Protein AF-A0A0F9P419-F1 (afdb_monomer_lite)

Foldseek 3Di:
DDDAQFKKFWCDQDPDPDDDDGRWIWGWHDWDWDDDDPPIWIFTFTCTPVNDGDTGIPVPTDMDGDD

Structure (mmCIF, N/CA/C/O backbone):
data_AF-A0A0F9P419-F1
#
_entry.id   AF-A0A0F9P419-F1
#
loop_
_atom_site.group_PDB
_atom_site.id
_atom_site.type_symbol
_atom_site.label_atom_id
_atom_site.label_alt_id
_atom_site.label_comp_id
_atom_site.label_asym_id
_atom_site.label_entity_id
_atom_site.label_seq_id
_atom_site.pdbx_PDB_ins_code
_atom_site.Cartn_x
_atom_site.Cartn_y
_atom_site.Cartn_z
_atom_site.occupancy
_atom_site.B_iso_or_equiv
_atom_site.auth_seq_id
_atom_site.auth_comp_id
_atom_site.auth_asym_id
_atom_site.auth_atom_id
_atom_site.pdbx_PDB_model_num
ATOM 1 N N . MET A 1 1 ? 9.318 -4.761 -1.558 1.00 82.00 1 MET A N 1
ATOM 2 C CA . MET A 1 1 ? 8.224 -5.225 -2.423 1.00 82.00 1 MET A CA 1
ATOM 3 C C . MET A 1 1 ? 7.063 -5.546 -1.516 1.00 82.00 1 MET A C 1
ATOM 5 O O . MET A 1 1 ? 7.274 -6.288 -0.559 1.00 82.00 1 MET A O 1
ATOM 9 N N . LEU A 1 2 ? 5.922 -4.905 -1.737 1.00 95.31 2 LEU A N 1
ATOM 10 C CA . LEU A 1 2 ? 4.729 -5.132 -0.928 1.00 95.31 2 LEU A CA 1
ATOM 11 C C . LEU A 1 2 ? 4.075 -6.443 -1.359 1.00 95.31 2 LEU A C 1
ATOM 13 O O . LEU A 1 2 ? 4.147 -6.827 -2.527 1.00 95.31 2 LEU A O 1
ATOM 17 N N . LYS A 1 3 ? 3.456 -7.156 -0.422 1.00 97.25 3 LYS A N 1
ATOM 18 C CA . LYS A 1 3 ? 2.748 -8.408 -0.714 1.00 97.25 3 LYS A CA 1
ATOM 19 C C . LYS A 1 3 ? 1.381 -8.434 -0.051 1.00 97.25 3 LYS A C 1
ATOM 21 O O . LYS A 1 3 ? 1.137 -7.781 0.959 1.00 97.25 3 LYS A O 1
ATOM 26 N N . VAL A 1 4 ? 0.496 -9.248 -0.618 1.00 98.31 4 VAL A N 1
ATOM 27 C CA . VAL A 1 4 ? -0.822 -9.526 -0.041 1.00 98.31 4 VAL A CA 1
ATOM 28 C C . VAL A 1 4 ? -0.668 -10.031 1.395 1.00 98.31 4 VAL A C 1
ATOM 30 O O . VAL A 1 4 ? 0.120 -10.939 1.666 1.00 98.31 4 VAL A O 1
ATOM 33 N N . GLY A 1 5 ? -1.433 -9.430 2.304 1.00 98.31 5 GLY A N 1
ATOM 34 C CA . GLY A 1 5 ? -1.412 -9.699 3.737 1.00 98.31 5 GLY A CA 1
ATOM 35 C C . GLY A 1 5 ? -0.509 -8.771 4.548 1.00 98.31 5 GLY A C 1
ATOM 36 O O . GLY A 1 5 ? -0.691 -8.722 5.763 1.00 98.31 5 GLY A O 1
ATOM 37 N N . ASP A 1 6 ? 0.402 -8.017 3.919 1.00 98.56 6 ASP A N 1
ATOM 38 C CA . ASP A 1 6 ? 1.224 -7.040 4.641 1.00 98.56 6 ASP A CA 1
ATOM 39 C C . ASP A 1 6 ? 0.337 -6.006 5.328 1.00 98.56 6 ASP A C 1
ATOM 41 O O . ASP A 1 6 ? -0.591 -5.444 4.730 1.00 98.56 6 ASP A O 1
ATOM 45 N N . ARG A 1 7 ? 0.674 -5.705 6.581 1.00 98.62 7 ARG A N 1
ATOM 46 C CA . ARG A 1 7 ? 0.130 -4.547 7.272 1.00 98.62 7 ARG A CA 1
ATOM 47 C C . ARG A 1 7 ? 1.043 -3.361 7.043 1.00 98.62 7 ARG A C 1
ATOM 49 O O . ARG A 1 7 ? 2.235 -3.429 7.343 1.00 98.62 7 ARG A O 1
ATOM 56 N N . ILE A 1 8 ? 0.483 -2.264 6.555 1.00 98.69 8 ILE A N 1
ATOM 57 C CA . ILE A 1 8 ? 1.257 -1.084 6.186 1.00 98.69 8 ILE A CA 1
ATOM 58 C C . ILE A 1 8 ? 0.746 0.176 6.867 1.00 98.69 8 ILE A C 1
ATOM 60 O O . ILE A 1 8 ? -0.448 0.321 7.119 1.00 98.69 8 ILE A O 1
ATOM 64 N N . GLU A 1 9 ? 1.666 1.096 7.120 1.00 98.56 9 GLU A N 1
ATOM 65 C CA . GLU A 1 9 ? 1.414 2.465 7.551 1.00 98.56 9 GLU A CA 1
ATOM 66 C C . GLU A 1 9 ? 1.753 3.424 6.401 1.00 98.56 9 GLU A C 1
ATOM 68 O O . GLU A 1 9 ? 2.832 3.333 5.804 1.00 98.56 9 GLU A O 1
ATOM 73 N N . MET A 1 10 ? 0.842 4.349 6.101 1.00 98.44 10 MET A N 1
ATOM 74 C CA . MET A 1 10 ? 1.057 5.415 5.128 1.00 98.44 10 MET A CA 1
ATOM 75 C C . MET A 1 10 ? 2.122 6.392 5.629 1.00 98.44 10 MET A C 1
ATOM 77 O O . MET A 1 10 ? 1.981 6.946 6.719 1.00 98.44 10 MET A O 1
ATOM 81 N N . VAL A 1 11 ? 3.158 6.639 4.827 1.00 98.56 11 VAL A N 1
ATOM 82 C CA . VAL A 1 11 ? 4.191 7.643 5.124 1.00 98.56 11 VAL A CA 1
ATOM 83 C C . VAL A 1 11 ? 3.955 8.901 4.294 1.00 98.56 11 VAL A C 1
ATOM 85 O O . VAL A 1 11 ? 3.869 9.986 4.864 1.00 98.56 11 VAL A O 1
ATOM 88 N N . GLU A 1 12 ? 3.815 8.766 2.973 1.00 98.19 12 GLU A N 1
ATOM 89 C CA . GLU A 1 12 ? 3.645 9.897 2.054 1.00 98.19 12 GLU A CA 1
ATOM 90 C C . GLU A 1 12 ? 2.901 9.477 0.778 1.00 98.19 12 GLU A C 1
ATOM 92 O O . GLU A 1 12 ? 3.136 8.391 0.253 1.00 98.19 12 GLU A O 1
ATOM 97 N N . MET A 1 13 ? 2.029 10.352 0.267 1.00 97.69 13 MET A N 1
ATOM 98 C CA . MET A 1 13 ? 1.2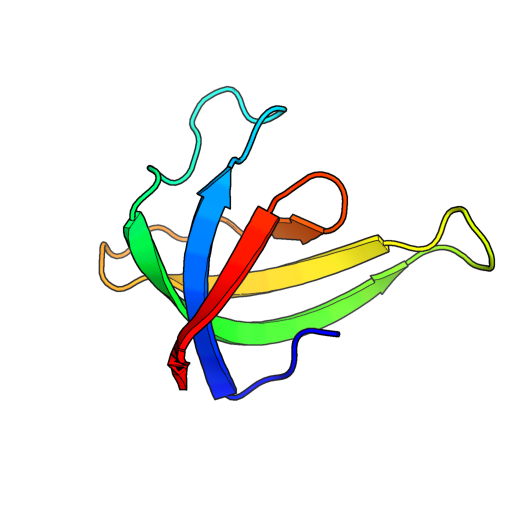64 10.138 -0.969 1.00 97.69 13 MET A CA 1
ATOM 99 C C . MET A 1 13 ? 1.264 11.440 -1.796 1.00 97.69 13 MET A C 1
ATOM 101 O O . MET A 1 13 ? 0.277 12.179 -1.816 1.00 97.69 13 MET A O 1
ATOM 105 N N . PRO A 1 14 ? 2.418 11.816 -2.377 1.00 97.44 14 PRO A N 1
ATOM 106 C CA . PRO A 1 14 ? 2.715 13.210 -2.715 1.00 97.44 14 PRO A CA 1
ATOM 107 C C . PRO A 1 14 ? 1.988 13.734 -3.959 1.00 97.44 14 PRO A C 1
ATOM 109 O O . PRO A 1 14 ? 1.925 14.947 -4.157 1.00 97.44 14 PRO A O 1
ATOM 112 N N . LEU A 1 15 ? 1.479 12.848 -4.819 1.00 96.56 15 LEU A N 1
ATOM 113 C CA . LEU A 1 15 ? 0.904 13.227 -6.116 1.00 96.56 15 LEU A CA 1
ATOM 114 C C . LEU A 1 15 ? -0.628 13.177 -6.164 1.00 96.56 15 LEU A C 1
ATOM 116 O O . LEU A 1 15 ? -1.207 13.519 -7.196 1.00 96.56 15 LEU A O 1
ATOM 120 N N . ASP A 1 16 ? -1.289 12.769 -5.080 1.00 96.12 16 ASP A N 1
ATOM 121 C CA . ASP A 1 16 ? -2.746 12.658 -5.045 1.00 96.12 16 ASP A CA 1
ATOM 122 C C . ASP A 1 16 ? -3.397 13.931 -4.462 1.00 96.12 16 ASP A C 1
ATOM 124 O O . ASP A 1 16 ? -2.966 14.413 -3.411 1.00 96.12 16 ASP A O 1
ATOM 128 N N . PRO A 1 17 ? -4.434 14.498 -5.108 1.00 95.94 17 PRO A N 1
ATOM 129 C CA . PRO A 1 17 ? -5.137 15.684 -4.614 1.00 95.94 17 PRO A CA 1
ATOM 130 C C . PRO A 1 17 ? -5.975 15.455 -3.343 1.00 95.94 17 PRO A C 1
ATOM 132 O O . PRO A 1 17 ? -6.328 16.432 -2.681 1.00 95.94 17 PRO A O 1
ATOM 135 N N . ASP A 1 18 ? -6.313 14.210 -2.999 1.00 96.44 18 ASP A N 1
ATOM 136 C CA . ASP A 1 18 ? -7.004 13.834 -1.760 1.00 96.44 18 ASP A CA 1
ATOM 137 C C . ASP A 1 18 ? -6.306 12.617 -1.127 1.00 96.44 18 ASP A C 1
ATOM 139 O O . ASP A 1 18 ? -6.798 11.486 -1.219 1.00 96.44 18 ASP A O 1
ATOM 143 N N . PRO A 1 19 ? -5.135 12.816 -0.500 1.00 97.31 19 PRO A N 1
ATOM 144 C CA . PRO A 1 19 ? -4.264 11.714 -0.151 1.00 97.31 19 PRO A CA 1
ATOM 145 C C . PRO A 1 19 ? -4.800 10.844 0.991 1.00 97.31 19 PRO A C 1
ATOM 147 O O . PRO A 1 19 ? -5.554 11.295 1.858 1.00 97.31 19 PRO A O 1
ATOM 150 N N . VAL A 1 20 ? -4.349 9.586 1.065 1.00 98.25 20 VAL A N 1
ATOM 151 C CA . VAL A 1 20 ? -4.441 8.840 2.327 1.00 98.25 20 VAL A CA 1
ATOM 152 C C . VAL A 1 20 ? -3.522 9.533 3.335 1.00 98.25 20 VAL A C 1
ATOM 154 O O . VAL A 1 20 ? -2.339 9.733 3.074 1.00 98.25 20 VAL A O 1
ATOM 157 N N . ALA A 1 21 ? -4.065 9.926 4.487 1.00 97.50 21 ALA A N 1
ATOM 158 C CA . ALA A 1 21 ? -3.303 10.657 5.494 1.00 97.50 21 ALA A CA 1
ATOM 159 C C . ALA A 1 21 ? -2.139 9.818 6.049 1.00 97.50 21 ALA A C 1
ATOM 161 O O . ALA A 1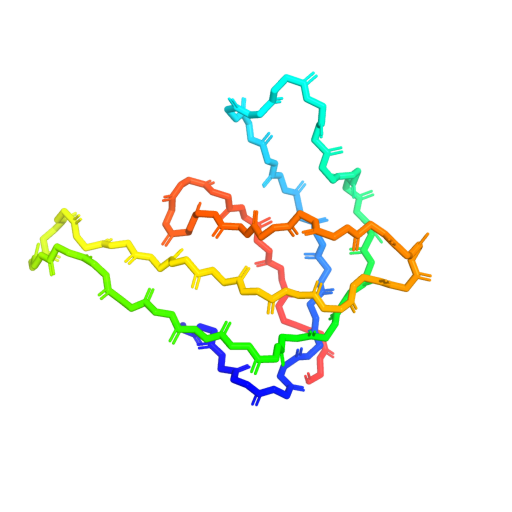 21 ? -2.308 8.625 6.322 1.00 97.50 21 ALA A O 1
ATOM 162 N N . ALA A 1 22 ? -0.986 10.452 6.280 1.00 98.19 22 ALA A N 1
ATOM 163 C CA . ALA A 1 22 ? 0.149 9.823 6.954 1.00 98.19 22 ALA A CA 1
ATOM 164 C C . ALA A 1 22 ? -0.261 9.245 8.323 1.00 98.19 22 ALA A C 1
ATOM 166 O O . ALA A 1 22 ? -1.075 9.831 9.041 1.00 98.19 22 ALA A O 1
ATOM 167 N N . GLY A 1 23 ? 0.277 8.075 8.666 1.00 98.38 23 GLY A N 1
ATOM 168 C CA . GLY A 1 23 ? -0.103 7.300 9.850 1.00 98.38 23 GLY A CA 1
ATOM 169 C C . GLY A 1 23 ? -1.363 6.444 9.676 1.00 98.38 23 GLY A C 1
ATOM 170 O O . GLY A 1 23 ? -1.687 5.652 10.561 1.00 98.38 23 GLY A O 1
ATOM 171 N N . SER A 1 24 ? -2.082 6.555 8.550 1.00 98.44 24 SER A N 1
ATOM 172 C CA . SER A 1 24 ? -3.174 5.623 8.239 1.00 98.44 24 SER A CA 1
ATOM 173 C C . SER A 1 24 ? -2.629 4.211 8.103 1.00 98.44 24 SER A C 1
ATOM 175 O O . SER A 1 24 ? -1.583 4.009 7.490 1.00 98.44 24 SER A O 1
ATOM 177 N N . ILE A 1 25 ? -3.359 3.232 8.632 1.00 98.69 25 ILE A N 1
ATOM 178 C CA . ILE A 1 25 ? -2.947 1.831 8.602 1.00 98.69 25 ILE A CA 1
ATOM 179 C C . ILE A 1 25 ? -3.937 1.025 7.761 1.00 98.69 25 ILE A C 1
ATOM 181 O O . ILE A 1 25 ? -5.150 1.259 7.804 1.00 98.69 25 ILE A O 1
ATOM 185 N N . GLY A 1 26 ? -3.415 0.101 6.963 1.00 98.50 26 GLY A N 1
ATOM 186 C CA . GLY A 1 26 ? -4.197 -0.734 6.065 1.00 98.50 26 GLY A CA 1
ATOM 187 C C . GLY A 1 26 ? -3.542 -2.087 5.812 1.00 98.50 26 GLY A C 1
ATOM 188 O O . GLY A 1 26 ? -2.363 -2.286 6.104 1.00 98.50 26 GLY A O 1
ATOM 189 N N . THR A 1 27 ? -4.326 -3.038 5.311 1.00 98.75 27 THR A N 1
ATOM 190 C CA . THR A 1 27 ? -3.836 -4.37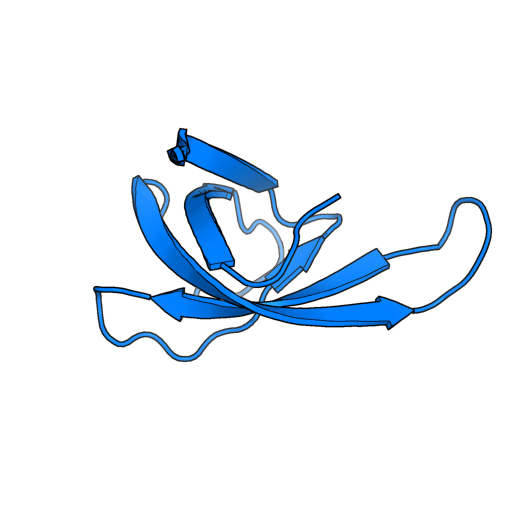2 4.937 1.00 98.75 27 THR A CA 1
ATOM 191 C C . THR A 1 27 ? -3.847 -4.513 3.424 1.00 98.75 27 THR A C 1
ATOM 193 O O . THR A 1 27 ? -4.884 -4.302 2.793 1.00 98.75 27 THR A O 1
ATOM 196 N N . VAL A 1 28 ? -2.707 -4.872 2.837 1.00 98.69 28 VAL A N 1
ATOM 197 C CA . VAL A 1 28 ? -2.587 -5.098 1.392 1.00 98.69 28 VAL A CA 1
ATOM 198 C C . VAL A 1 28 ? -3.417 -6.318 1.003 1.00 98.69 28 VAL A C 1
ATOM 200 O O . VAL A 1 28 ? -3.243 -7.390 1.584 1.00 98.69 28 VAL A O 1
ATOM 203 N N . HIS A 1 29 ? -4.302 -6.179 0.017 1.00 98.31 29 HIS A N 1
ATOM 204 C CA . HIS A 1 29 ? -5.102 -7.300 -0.485 1.00 98.31 29 HIS A CA 1
ATOM 205 C C . HIS A 1 29 ? -4.822 -7.661 -1.945 1.00 98.31 29 HIS A C 1
ATOM 207 O O . HIS A 1 29 ? -4.999 -8.823 -2.287 1.00 98.31 29 HIS A O 1
ATOM 213 N N . ASP A 1 30 ? -4.305 -6.740 -2.766 1.00 98.44 30 ASP A N 1
ATOM 214 C CA . ASP A 1 30 ? -3.832 -7.043 -4.124 1.00 98.44 30 ASP A CA 1
ATOM 215 C C . ASP A 1 30 ? -2.606 -6.196 -4.489 1.00 98.44 30 ASP A C 1
ATOM 217 O O . ASP A 1 30 ? -2.461 -5.061 -4.029 1.00 98.44 30 ASP A O 1
ATOM 221 N N . VAL A 1 31 ? -1.733 -6.744 -5.339 1.00 98.12 31 VAL A N 1
ATOM 222 C CA . VAL A 1 31 ? -0.542 -6.063 -5.873 1.00 98.12 31 VAL A CA 1
ATOM 223 C C . VAL A 1 31 ? -0.417 -6.371 -7.360 1.00 98.12 31 VAL A C 1
ATOM 225 O O . VAL A 1 31 ? -0.417 -7.537 -7.757 1.00 98.12 31 VAL A O 1
ATOM 228 N N . TYR A 1 32 ? -0.268 -5.329 -8.172 1.00 97.69 32 TYR A N 1
ATOM 229 C CA . TYR A 1 32 ? -0.053 -5.433 -9.613 1.00 97.69 32 TYR A CA 1
ATOM 230 C C . TYR A 1 32 ? 1.217 -4.684 -9.993 1.00 97.69 32 TYR A C 1
ATOM 232 O O . TYR A 1 32 ? 1.361 -3.514 -9.652 1.00 97.69 32 TYR A O 1
ATOM 240 N N . VAL A 1 33 ? 2.124 -5.347 -10.709 1.00 96.31 33 VAL A N 1
ATOM 241 C CA . VAL A 1 33 ? 3.366 -4.738 -11.199 1.00 96.31 33 VAL A CA 1
ATOM 242 C C . VAL A 1 33 ? 3.157 -4.270 -12.635 1.00 96.31 33 VAL A C 1
ATOM 244 O O . VAL A 1 33 ? 2.657 -5.024 -13.471 1.00 96.31 33 VAL A O 1
ATOM 247 N N . PHE A 1 34 ? 3.566 -3.040 -12.919 1.00 96.25 34 PHE A N 1
ATOM 248 C CA . PHE A 1 34 ? 3.513 -2.415 -14.235 1.00 96.25 34 PHE A CA 1
ATOM 249 C C . PHE A 1 34 ? 4.897 -1.908 -14.639 1.00 96.25 34 PHE A C 1
ATOM 251 O O . PHE A 1 34 ? 5.709 -1.563 -13.786 1.00 96.25 34 PHE A O 1
ATOM 258 N N . GLY A 1 35 ? 5.138 -1.822 -15.949 1.00 94.62 35 GLY A N 1
ATOM 259 C CA . GLY A 1 35 ? 6.429 -1.402 -16.498 1.00 94.62 35 GLY A CA 1
ATOM 260 C C . GLY A 1 35 ? 7.517 -2.473 -16.380 1.00 94.62 35 GLY A C 1
ATOM 261 O O . GLY A 1 35 ? 7.252 -3.621 -16.016 1.00 94.62 35 GLY A O 1
ATOM 262 N N . ASP A 1 36 ? 8.746 -2.094 -16.721 1.00 93.88 36 ASP A N 1
ATOM 263 C CA . ASP A 1 36 ? 9.937 -2.931 -16.612 1.00 93.88 36 ASP A CA 1
ATOM 264 C C . ASP A 1 36 ? 11.172 -2.108 -16.198 1.00 93.88 36 ASP A C 1
ATOM 266 O O . ASP A 1 36 ? 11.167 -0.876 -16.182 1.00 93.88 36 ASP A O 1
ATOM 270 N N . GLY A 1 37 ? 12.235 -2.804 -15.782 1.00 93.06 37 GLY A N 1
ATOM 271 C CA . GLY A 1 37 ? 13.510 -2.179 -15.433 1.00 93.06 37 GLY A CA 1
ATOM 272 C C . GLY A 1 37 ? 13.393 -1.096 -14.355 1.00 93.06 37 GLY A C 1
ATOM 273 O O . GLY A 1 37 ? 12.950 -1.364 -13.240 1.00 93.06 37 GLY A O 1
ATOM 274 N N . LEU A 1 38 ? 13.856 0.112 -14.683 1.00 90.56 38 LEU A N 1
ATOM 275 C CA . LEU A 1 38 ? 13.861 1.270 -13.781 1.00 90.56 38 LEU A CA 1
ATOM 276 C C . LEU A 1 38 ? 12.526 2.030 -13.755 1.00 90.56 38 LEU A C 1
ATOM 278 O O . LEU A 1 38 ? 12.322 2.834 -12.851 1.00 90.56 38 LEU A O 1
ATOM 282 N N . ASP A 1 39 ? 11.634 1.756 -14.709 1.00 93.06 39 ASP A N 1
ATOM 283 C CA . ASP A 1 39 ? 10.320 2.397 -14.826 1.00 93.06 39 ASP A CA 1
ATOM 284 C C . ASP A 1 39 ? 9.205 1.542 -14.194 1.00 93.06 39 ASP A C 1
ATOM 286 O O . ASP A 1 39 ? 8.017 1.852 -14.314 1.00 93.06 39 ASP A O 1
ATOM 290 N N . ALA A 1 40 ? 9.577 0.440 -13.534 1.00 95.00 40 ALA A N 1
ATOM 291 C CA . ALA A 1 40 ? 8.636 -0.452 -12.881 1.00 95.00 40 ALA A CA 1
ATOM 292 C C . ALA A 1 40 ? 7.992 0.204 -11.649 1.00 95.00 40 ALA A C 1
ATOM 294 O O . ALA A 1 40 ? 8.669 0.816 -10.820 1.00 95.00 40 ALA A O 1
ATOM 295 N N . TRP A 1 41 ? 6.682 0.016 -11.503 1.00 96.06 41 TRP A N 1
ATOM 296 C CA . TRP A 1 41 ? 5.907 0.481 -10.354 1.00 96.06 41 TRP A CA 1
ATOM 297 C C . TRP A 1 41 ? 4.803 -0.516 -9.990 1.00 96.06 41 TRP A C 1
ATOM 299 O O . TRP A 1 41 ? 4.406 -1.369 -10.785 1.00 96.06 41 TRP A O 1
ATOM 309 N N . GLU A 1 42 ? 4.313 -0.419 -8.761 1.00 97.19 42 GLU A N 1
ATOM 310 C CA . GLU A 1 42 ? 3.300 -1.294 -8.184 1.00 97.19 42 GLU A CA 1
ATOM 311 C C . GLU A 1 42 ? 2.013 -0.511 -7.940 1.00 97.19 42 GLU A C 1
ATOM 313 O O . GLU A 1 42 ? 2.022 0.502 -7.240 1.00 97.19 42 GLU A O 1
ATOM 318 N N . GLN A 1 43 ? 0.889 -1.007 -8.456 1.00 97.75 43 GLN A N 1
ATOM 319 C CA . GLN A 1 43 ? -0.416 -0.621 -7.937 1.00 97.75 43 GLN A CA 1
ATOM 320 C C . GLN A 1 43 ? -0.769 -1.534 -6.767 1.00 97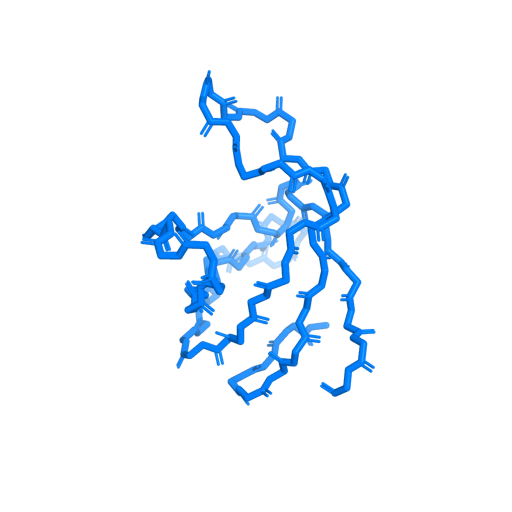.75 43 GLN A C 1
ATOM 322 O O . GLN A 1 43 ? -0.908 -2.749 -6.939 1.00 97.75 43 GLN A O 1
ATOM 327 N N . VAL A 1 44 ? -0.945 -0.952 -5.585 1.00 98.38 44 VAL A N 1
ATOM 328 C CA . VAL A 1 44 ? -1.163 -1.700 -4.344 1.00 98.38 44 VAL A CA 1
ATOM 329 C C . VAL A 1 44 ? -2.536 -1.376 -3.791 1.00 98.38 44 VAL A C 1
ATOM 331 O O . VAL A 1 44 ? -2.819 -0.243 -3.406 1.00 98.38 44 VAL A O 1
ATOM 334 N N . TRP A 1 45 ? -3.400 -2.379 -3.730 1.00 98.38 45 TRP A N 1
ATOM 335 C CA . TRP A 1 45 ? -4.728 -2.232 -3.159 1.00 98.38 45 TRP A CA 1
ATOM 336 C C . TRP A 1 45 ? -4.712 -2.569 -1.677 1.00 98.38 45 TRP A C 1
ATOM 338 O O . TRP A 1 45 ? -4.185 -3.603 -1.257 1.00 98.38 45 TRP A O 1
ATOM 348 N N . VAL A 1 46 ? -5.296 -1.674 -0.885 1.00 98.62 46 VAL A N 1
ATOM 349 C CA . VAL A 1 46 ? -5.191 -1.696 0.570 1.00 98.62 46 VAL A CA 1
ATOM 350 C C . VAL A 1 46 ? -6.578 -1.546 1.181 1.00 98.62 46 VAL A C 1
ATOM 352 O O . VAL A 1 46 ? -7.312 -0.599 0.899 1.00 98.62 46 VAL A O 1
ATOM 355 N N . ALA A 1 47 ? -6.916 -2.468 2.075 1.00 98.50 47 ALA A N 1
ATOM 356 C CA . ALA A 1 47 ? -8.060 -2.345 2.957 1.00 98.50 47 ALA A CA 1
ATOM 357 C C . ALA A 1 47 ? -7.649 -1.437 4.121 1.00 98.50 47 ALA A C 1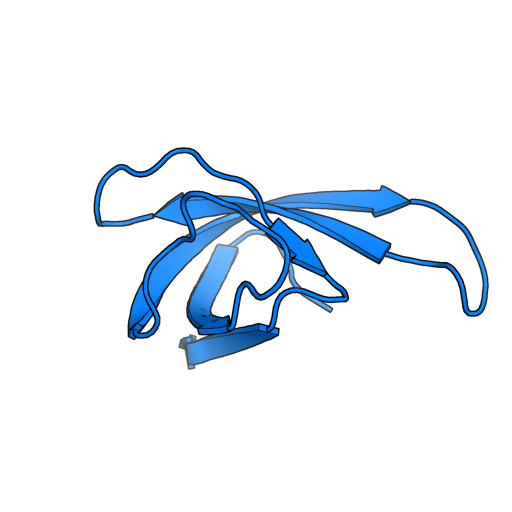
ATOM 359 O O . ALA A 1 47 ? -7.088 -1.904 5.114 1.00 98.50 47 ALA A O 1
ATOM 360 N N . TRP A 1 48 ? -7.856 -0.130 3.961 1.00 98.50 48 TRP A N 1
ATOM 361 C CA . TRP A 1 48 ? -7.567 0.860 4.998 1.00 98.50 48 TRP A CA 1
ATOM 362 C C . TRP A 1 48 ? -8.564 0.752 6.149 1.00 98.50 48 TRP A C 1
ATOM 364 O O . TRP A 1 48 ? -9.774 0.697 5.923 1.00 98.50 48 TRP A O 1
ATOM 374 N N . ASP A 1 49 ? -8.079 0.831 7.386 1.00 98.44 49 ASP A N 1
ATOM 375 C CA . ASP A 1 49 ? -8.933 0.757 8.582 1.00 98.44 49 ASP A CA 1
ATOM 376 C C . ASP A 1 49 ? -9.932 1.907 8.675 1.00 98.44 49 ASP A C 1
ATOM 378 O O . ASP A 1 49 ? -11.013 1.767 9.242 1.00 98.44 49 ASP A O 1
ATOM 382 N N . SER A 1 50 ? -9.579 3.050 8.090 1.00 96.81 50 SER A N 1
ATOM 383 C CA . SER A 1 50 ? -10.462 4.208 7.981 1.00 96.81 50 SER A CA 1
ATOM 384 C C . SER A 1 50 ? -11.640 3.984 7.024 1.00 96.81 50 SER A C 1
ATOM 386 O O . SER A 1 50 ? -12.540 4.818 6.962 1.00 96.81 50 SER A O 1
ATOM 388 N N . GLY A 1 51 ? -11.639 2.895 6.246 1.00 96.94 51 GLY A N 1
ATOM 389 C CA . GLY A 1 51 ? -12.627 2.614 5.204 1.00 96.94 51 GLY A CA 1
ATOM 390 C C . GLY A 1 51 ? -12.361 3.324 3.872 1.00 96.94 51 GLY A C 1
ATOM 391 O O . GLY A 1 51 ? -13.166 3.201 2.944 1.00 96.94 51 GLY A O 1
ATOM 392 N N . ARG A 1 52 ? -11.241 4.055 3.744 1.00 95.88 52 ARG A N 1
ATOM 393 C CA . ARG A 1 52 ? -10.768 4.583 2.454 1.00 95.88 52 ARG A CA 1
ATOM 394 C C . ARG A 1 52 ? -10.570 3.428 1.469 1.00 95.88 52 ARG A C 1
ATOM 396 O O . ARG A 1 52 ? -10.140 2.345 1.846 1.00 95.88 52 ARG A O 1
ATOM 403 N N . LYS A 1 53 ? -10.867 3.675 0.194 1.00 94.88 53 LYS A N 1
ATOM 404 C CA . LYS A 1 53 ? -10.790 2.666 -0.882 1.00 94.88 53 LYS A CA 1
ATOM 405 C C . LYS A 1 53 ? -9.708 2.970 -1.917 1.00 94.88 53 LYS A C 1
ATOM 407 O O . LYS A 1 53 ? -9.762 2.462 -3.031 1.00 94.88 53 LYS A O 1
ATOM 412 N N . LEU A 1 54 ? -8.782 3.859 -1.572 1.00 97.12 54 LEU A N 1
ATOM 413 C CA . LEU A 1 54 ? -7.759 4.337 -2.489 1.00 97.12 54 LEU A CA 1
ATOM 414 C C . LEU A 1 54 ? -6.593 3.342 -2.539 1.00 97.12 54 LEU A C 1
ATOM 416 O O . LEU A 1 54 ? -6.068 2.956 -1.492 1.00 97.12 54 LEU A O 1
ATOM 420 N N . ALA A 1 55 ? -6.231 2.921 -3.748 1.00 97.56 55 ALA A N 1
ATOM 421 C CA . ALA A 1 55 ? -5.023 2.148 -4.012 1.00 97.56 55 ALA A CA 1
ATOM 422 C C . ALA A 1 55 ? -3.801 3.076 -4.097 1.00 97.56 55 ALA A C 1
ATOM 424 O O . ALA A 1 55 ? -3.951 4.269 -4.351 1.00 97.56 55 ALA A O 1
ATOM 425 N N . LEU A 1 56 ? -2.612 2.514 -3.907 1.00 98.12 56 LEU A N 1
ATOM 426 C CA . LEU A 1 56 ? -1.332 3.219 -3.974 1.00 98.12 56 LEU A CA 1
ATOM 427 C C . LEU A 1 56 ? -0.635 2.974 -5.306 1.00 98.12 56 LEU A C 1
ATOM 429 O O . LEU A 1 56 ? -0.814 1.912 -5.903 1.00 98.12 56 LEU A O 1
ATOM 433 N N . ALA A 1 57 ? 0.198 3.923 -5.719 1.00 97.75 57 ALA A N 1
ATOM 434 C CA . ALA A 1 57 ? 1.164 3.789 -6.802 1.00 97.75 57 ALA A CA 1
ATOM 435 C C . ALA A 1 57 ? 2.582 3.903 -6.222 1.00 97.75 57 ALA A C 1
ATOM 437 O O . ALA A 1 57 ? 3.017 4.984 -5.833 1.00 97.75 57 ALA A O 1
ATOM 438 N N . VAL A 1 58 ? 3.302 2.782 -6.133 1.00 96.88 58 VAL A N 1
ATOM 439 C CA . VAL A 1 58 ? 4.611 2.693 -5.468 1.00 96.88 58 VAL A CA 1
ATOM 440 C C . VAL A 1 58 ? 5.702 2.324 -6.478 1.00 96.88 58 VAL A C 1
ATOM 442 O O . VAL A 1 58 ? 5.679 1.208 -6.994 1.00 96.88 58 VAL A O 1
ATOM 445 N N . PRO A 1 59 ? 6.710 3.182 -6.723 1.00 95.94 59 PRO A N 1
ATOM 446 C CA . PRO A 1 59 ? 6.778 4.607 -6.364 1.00 95.94 59 PRO A CA 1
ATOM 447 C C . PRO A 1 59 ? 5.735 5.463 -7.130 1.00 95.94 59 PRO A C 1
ATOM 449 O O . PRO A 1 59 ? 5.230 5.008 -8.158 1.00 95.94 59 PRO A O 1
ATOM 452 N N . PRO A 1 60 ? 5.432 6.705 -6.681 1.00 96.31 60 PRO A N 1
ATOM 453 C CA . PRO A 1 60 ? 6.134 7.477 -5.648 1.00 96.31 60 PRO A CA 1
ATOM 454 C C . PRO A 1 60 ? 5.539 7.399 -4.239 1.00 96.31 60 PRO A C 1
ATOM 456 O O . PRO A 1 60 ? 6.127 7.981 -3.329 1.00 96.31 60 PRO A O 1
ATOM 459 N N . ASP A 1 61 ? 4.413 6.718 -4.038 1.00 98.19 61 ASP A N 1
ATOM 460 C CA . ASP A 1 61 ? 3.825 6.589 -2.707 1.00 98.19 61 ASP A CA 1
ATOM 461 C C . ASP A 1 61 ? 4.771 5.821 -1.780 1.00 98.19 61 ASP A C 1
ATOM 463 O O . ASP A 1 61 ? 5.429 4.851 -2.173 1.00 98.19 61 ASP A O 1
ATOM 467 N N . VAL A 1 62 ? 4.841 6.262 -0.527 1.00 98.31 62 VAL A N 1
ATOM 468 C CA . VAL A 1 62 ? 5.760 5.722 0.470 1.00 98.31 62 VAL A CA 1
ATOM 469 C C . VAL A 1 62 ? 4.961 5.143 1.620 1.00 98.31 62 VAL A C 1
ATOM 471 O O . VAL A 1 62 ? 4.140 5.816 2.246 1.00 98.31 62 VAL A O 1
ATOM 474 N N . VAL A 1 63 ? 5.247 3.886 1.942 1.00 98.19 63 VAL A N 1
ATOM 475 C CA . VAL A 1 63 ? 4.636 3.171 3.062 1.00 98.19 63 VAL A CA 1
ATOM 476 C C . VAL A 1 63 ? 5.679 2.384 3.837 1.00 98.19 63 VAL A C 1
ATOM 478 O O . VAL A 1 63 ? 6.740 2.028 3.317 1.00 98.19 63 VAL A O 1
ATOM 481 N N . ARG A 1 64 ? 5.366 2.082 5.093 1.00 98.19 64 ARG A N 1
ATOM 482 C CA . ARG A 1 64 ? 6.169 1.210 5.950 1.00 98.19 64 ARG A CA 1
ATOM 483 C C . ARG A 1 64 ? 5.389 -0.063 6.246 1.00 98.19 64 ARG A C 1
ATOM 485 O O . ARG A 1 64 ? 4.264 0.021 6.720 1.00 98.19 64 ARG A O 1
ATOM 492 N N . VAL A 1 65 ? 5.996 -1.228 6.027 1.00 98.12 65 VAL A N 1
ATOM 493 C CA . VAL A 1 65 ? 5.448 -2.500 6.528 1.00 98.12 65 VAL A CA 1
ATOM 494 C C . VAL A 1 65 ? 5.654 -2.558 8.041 1.00 98.12 65 VAL A C 1
ATOM 496 O O . VAL A 1 65 ? 6.765 -2.326 8.520 1.00 98.12 65 VAL A O 1
ATOM 499 N N . ILE A 1 66 ? 4.589 -2.849 8.785 1.00 97.88 66 ILE A N 1
ATOM 500 C CA . ILE A 1 66 ? 4.593 -2.895 10.254 1.00 97.88 66 ILE A CA 1
ATOM 501 C C . ILE A 1 66 ? 4.278 -4.286 10.825 1.00 97.88 66 ILE A C 1
ATOM 503 O O . ILE A 1 66 ? 4.569 -4.520 11.998 1.00 97.88 66 ILE A O 1
ATOM 507 N N . SER A 1 67 ? 3.732 -5.212 10.024 1.00 92.12 67 SER A N 1
ATOM 508 C CA . SER A 1 67 ? 3.641 -6.6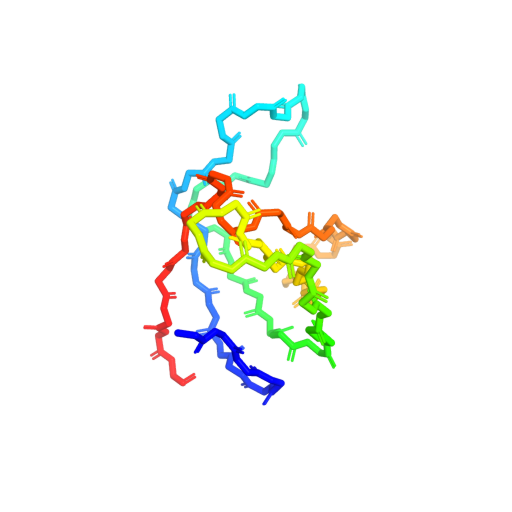46 10.350 1.00 92.12 67 SER A CA 1
ATOM 509 C C . SER A 1 67 ? 3.491 -7.512 9.110 1.00 92.12 67 SER A C 1
ATOM 511 O O . SER A 1 67 ? 2.712 -7.080 8.227 1.00 92.12 67 SER A O 1
#

pLDDT: mean 96.96, std 2.51, range [82.0, 98.75]

InterPro domains:
  IPR025463 Domain of unknown function DUF4314 [PF14192] (4-66)

Sequence (67 aa):
MLKVGDRIEMVEMPLDPDPVAAGSIGTVHDVYVFGDGLDAWEQVWVAWDSGRKLALAVPPDVVRVIS

Radius of gyration: 11.14 Å; chains: 1; bounding box: 26×25×27 Å

Secondary structure (DSSP, 8-state):
---TT-EEEEEE-TT-SSPPPTT-EEEEEEEEEES-GGG-EEEEEEEETT---PPEEETT-EEEE--

Organism: NCBI:txid412755